Protein AF-A0A7K2NWE1-F1 (afdb_monomer)

Radius of gyration: 25.09 Å; Cα contacts (8 Å, |Δi|>4): 2; chains: 1; bounding box: 62×17×59 Å

Solvent-accessible surface area (backbone atoms only — not comparable to full-atom values): 3242 Å² total; per-residue (Å²): 111,68,67,57,69,58,45,52,60,52,52,50,54,52,48,54,54,50,48,55,60,45,43,54,70,76,56,62,76,79,78,72,78,68,85,76,61,74,79,89,80,80,82,86,79,93,71,134

Secondary structure (DSSP, 8-state):
-HHHHHHHHHHHHHHHHHHHHHHHHHSPPPPPP-TTS--TTSSS----

Foldseek 3Di:
DVVVVVVVVVVVVVVVVVVVVVCCVVPPDPPDPPPPPPCPPDPDPPDD

pLDDT: mean 79.62, std 17.8, range [39.69, 98.0]

Sequence (48 aa):
MILLALLLPVVMMAFLFAADALEDLIFPPPAAPDEDAPAADIARTTSP

Mean predicted aligned error: 13.57 Å

Structure (mmCIF, N/CA/C/O backbone):
data_AF-A0A7K2NWE1-F1
#
_entry.id   AF-A0A7K2NWE1-F1
#
loop_
_atom_site.group_PDB
_atom_site.id
_atom_site.type_symbol
_atom_site.label_atom_id
_atom_site.label_alt_id
_atom_site.label_comp_id
_atom_site.label_asym_id
_atom_site.label_entity_id
_atom_site.label_seq_id
_atom_site.pdbx_PDB_ins_code
_atom_site.Cartn_x
_atom_site.Cartn_y
_atom_site.Cartn_z
_atom_site.occupancy
_atom_site.B_iso_or_equiv
_atom_site.auth_seq_id
_atom_site.auth_comp_id
_atom_site.auth_asym_id
_atom_site.auth_atom_id
_atom_site.pdbx_PDB_model_num
ATOM 1 N N . MET A 1 1 ? 20.035 -2.891 -15.306 1.00 73.75 1 MET A N 1
ATOM 2 C CA . MET A 1 1 ? 19.948 -1.711 -14.413 1.00 73.75 1 MET A CA 1
ATOM 3 C C . MET A 1 1 ? 18.582 -1.033 -14.487 1.00 73.75 1 MET A C 1
ATOM 5 O O . MET A 1 1 ? 17.980 -0.848 -13.443 1.00 73.75 1 MET A O 1
ATOM 9 N N . ILE A 1 2 ? 18.046 -0.750 -15.683 1.00 86.44 2 ILE A N 1
ATOM 10 C CA . ILE A 1 2 ? 16.719 -0.117 -15.853 1.00 86.44 2 ILE A CA 1
ATOM 11 C C . ILE A 1 2 ? 15.565 -0.896 -15.205 1.00 86.44 2 ILE A C 1
ATOM 13 O O . ILE A 1 2 ? 14.677 -0.302 -14.612 1.00 86.44 2 ILE A O 1
ATOM 17 N N . LEU A 1 3 ? 15.630 -2.230 -15.242 1.00 91.50 3 LEU A N 1
ATOM 18 C CA . LEU A 1 3 ? 14.641 -3.107 -14.612 1.00 91.50 3 LEU A CA 1
ATOM 19 C C . LEU A 1 3 ? 14.498 -2.835 -13.110 1.00 91.50 3 LEU A C 1
ATOM 21 O O . LEU A 1 3 ? 13.387 -2.737 -12.615 1.00 91.50 3 LEU A O 1
ATOM 25 N N . LEU A 1 4 ? 15.616 -2.638 -12.404 1.00 90.81 4 LEU A N 1
ATOM 26 C CA . LEU A 1 4 ? 15.611 -2.318 -10.976 1.00 90.81 4 LEU A CA 1
ATOM 27 C C . LEU A 1 4 ? 15.024 -0.925 -10.715 1.00 90.81 4 LEU A C 1
ATOM 29 O O . LEU A 1 4 ? 14.243 -0.754 -9.786 1.00 90.81 4 LEU A O 1
ATOM 33 N N . ALA A 1 5 ? 15.369 0.051 -11.560 1.00 92.44 5 ALA A N 1
ATOM 34 C CA . ALA A 1 5 ? 14.872 1.422 -11.454 1.00 92.44 5 ALA A CA 1
ATOM 35 C C . ALA A 1 5 ? 13.3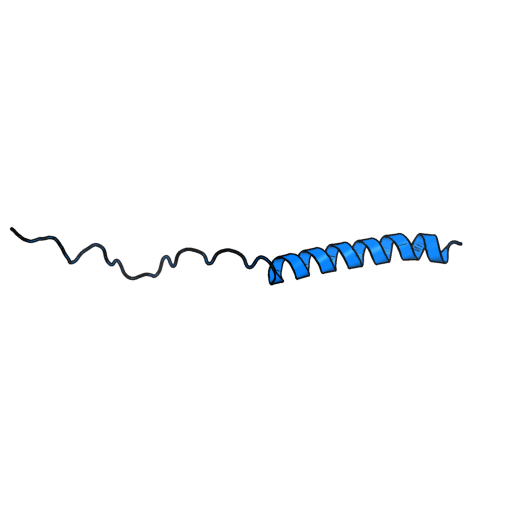56 1.525 -11.693 1.00 92.44 5 ALA A C 1
ATOM 37 O O . ALA A 1 5 ? 12.711 2.396 -11.123 1.00 92.44 5 ALA A O 1
ATOM 38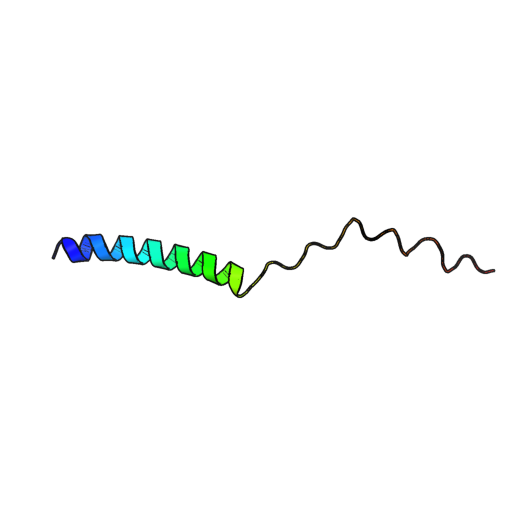 N N . LEU A 1 6 ? 12.791 0.627 -12.503 1.00 93.88 6 LEU A N 1
ATOM 39 C CA . LEU A 1 6 ? 11.346 0.516 -12.719 1.00 93.88 6 LEU A CA 1
ATOM 40 C C . LEU A 1 6 ? 10.661 -0.348 -11.653 1.00 93.88 6 LEU A C 1
ATOM 42 O O . LEU A 1 6 ? 9.523 -0.078 -11.283 1.00 93.88 6 LEU A O 1
ATOM 46 N N . LEU A 1 7 ? 11.347 -1.366 -11.135 1.00 96.38 7 LEU A N 1
ATOM 47 C CA . LEU A 1 7 ? 10.807 -2.259 -10.113 1.00 96.38 7 LEU A CA 1
ATOM 48 C C . LEU A 1 7 ? 10.651 -1.552 -8.762 1.00 96.38 7 LEU A C 1
ATOM 50 O O . LEU A 1 7 ? 9.628 -1.715 -8.105 1.00 96.38 7 LEU A O 1
ATOM 54 N N . LEU A 1 8 ? 11.638 -0.745 -8.363 1.00 95.56 8 LEU A N 1
ATOM 55 C CA . LEU A 1 8 ? 11.641 -0.039 -7.082 1.00 95.56 8 LEU A CA 1
ATOM 56 C C . LEU A 1 8 ? 10.381 0.827 -6.840 1.00 95.56 8 LEU A C 1
ATOM 58 O O . LEU A 1 8 ? 9.757 0.648 -5.794 1.00 95.56 8 LEU A O 1
ATOM 62 N N . PRO A 1 9 ? 9.945 1.713 -7.761 1.00 95.44 9 PRO A N 1
ATOM 63 C CA . PRO A 1 9 ? 8.736 2.511 -7.558 1.00 95.44 9 PRO A CA 1
ATOM 64 C C . PRO A 1 9 ? 7.456 1.666 -7.538 1.00 95.44 9 PRO A C 1
ATOM 66 O O . PRO A 1 9 ? 6.544 1.974 -6.775 1.00 95.44 9 PRO A O 1
ATOM 69 N N . VAL A 1 10 ? 7.384 0.584 -8.323 1.00 97.25 10 VAL A N 1
ATOM 70 C CA . VAL A 1 10 ? 6.214 -0.314 -8.331 1.00 97.25 10 VAL A CA 1
ATOM 71 C C . VAL A 1 10 ? 6.094 -1.058 -7.003 1.00 97.25 10 VAL A C 1
ATOM 73 O O . VAL A 1 10 ? 5.015 -1.095 -6.419 1.00 97.25 10 VAL A O 1
ATOM 76 N N . VAL A 1 11 ? 7.203 -1.603 -6.496 1.00 97.75 11 VAL A N 1
ATOM 77 C CA . VAL A 1 11 ? 7.240 -2.278 -5.190 1.00 97.75 11 VAL A CA 1
ATOM 78 C C . VAL A 1 11 ? 6.890 -1.306 -4.069 1.00 97.75 11 VAL A C 1
ATOM 80 O O . VAL A 1 11 ? 6.123 -1.662 -3.182 1.00 97.75 11 VAL A O 1
ATOM 83 N N . MET A 1 12 ? 7.398 -0.073 -4.123 1.00 97.94 12 MET A N 1
ATOM 84 C CA . MET A 1 12 ? 7.072 0.957 -3.138 1.00 97.94 12 MET A CA 1
ATOM 85 C C . MET A 1 12 ? 5.571 1.274 -3.126 1.00 97.94 12 MET A C 1
ATOM 87 O O . MET A 1 12 ? 4.965 1.273 -2.060 1.00 97.94 12 MET A O 1
ATOM 91 N N . MET A 1 13 ? 4.953 1.481 -4.293 1.00 97.94 13 MET A N 1
ATOM 92 C CA . MET A 1 13 ? 3.508 1.726 -4.379 1.00 97.94 13 MET A CA 1
ATOM 93 C C . MET A 1 13 ? 2.687 0.538 -3.866 1.00 97.94 13 MET A C 1
ATOM 95 O O . MET A 1 13 ? 1.744 0.731 -3.103 1.00 97.94 13 MET A O 1
ATOM 99 N N . ALA A 1 14 ? 3.069 -0.690 -4.231 1.00 98.00 14 ALA A N 1
ATOM 100 C CA . ALA A 1 14 ? 2.404 -1.898 -3.746 1.00 98.00 14 ALA A CA 1
ATOM 101 C C . ALA A 1 14 ? 2.540 -2.065 -2.224 1.00 98.00 14 ALA A C 1
ATOM 103 O O . ALA A 1 14 ? 1.580 -2.451 -1.563 1.00 98.00 14 ALA A O 1
ATOM 104 N N . PHE A 1 15 ? 3.711 -1.751 -1.664 1.00 98.00 15 PHE A N 1
ATOM 105 C CA . PHE A 1 15 ? 3.954 -1.810 -0.226 1.00 98.00 15 PHE A CA 1
ATOM 106 C C . PHE A 1 15 ? 3.097 -0.802 0.541 1.00 98.00 15 PHE A C 1
ATOM 108 O O . PHE A 1 15 ? 2.478 -1.179 1.528 1.00 98.00 15 PHE A O 1
ATOM 115 N N . LEU A 1 16 ? 3.026 0.451 0.080 1.00 96.56 16 LEU A N 1
ATOM 116 C CA . LEU A 1 16 ? 2.208 1.481 0.729 1.00 96.56 16 LEU A CA 1
ATOM 117 C C . LEU A 1 16 ? 0.720 1.118 0.703 1.00 96.56 16 LEU A C 1
ATOM 119 O O . LEU A 1 16 ? 0.050 1.240 1.720 1.00 96.56 16 LEU A O 1
ATOM 123 N N . PHE A 1 17 ? 0.229 0.600 -0.425 1.00 96.38 17 PHE A N 1
ATOM 124 C CA . PHE A 1 17 ? -1.141 0.097 -0.525 1.00 96.38 17 PHE A CA 1
ATOM 125 C C . PHE A 1 17 ? -1.404 -1.084 0.425 1.00 96.38 17 PHE A C 1
ATOM 127 O O . PHE A 1 17 ? -2.436 -1.146 1.083 1.00 96.38 17 PHE A O 1
ATOM 134 N N . ALA A 1 18 ? -0.467 -2.031 0.511 1.00 96.62 18 ALA A N 1
ATOM 135 C CA . ALA A 1 18 ? -0.597 -3.169 1.416 1.00 96.62 18 ALA A CA 1
ATOM 136 C C . ALA A 1 18 ? -0.534 -2.751 2.893 1.00 96.62 18 ALA A C 1
ATOM 138 O O . ALA A 1 18 ? -1.202 -3.368 3.715 1.00 96.62 18 ALA A O 1
ATOM 139 N N . ALA A 1 19 ? 0.263 -1.733 3.226 1.00 95.88 19 ALA A N 1
ATOM 140 C CA . ALA A 1 19 ? 0.346 -1.186 4.574 1.00 95.88 19 ALA A CA 1
ATOM 141 C C . ALA A 1 19 ? -0.976 -0.527 4.989 1.00 95.88 19 ALA A C 1
ATOM 143 O O . ALA A 1 19 ? -1.483 -0.859 6.049 1.00 95.88 19 ALA A O 1
ATOM 144 N N . ASP A 1 20 ? -1.569 0.294 4.121 1.00 92.12 20 ASP A N 1
ATOM 145 C CA . ASP A 1 20 ? -2.890 0.911 4.321 1.00 92.12 20 ASP A CA 1
ATOM 146 C C . ASP A 1 20 ? -3.983 -0.148 4.578 1.00 92.12 20 ASP A C 1
ATOM 148 O O . ASP A 1 20 ? -4.660 -0.133 5.602 1.00 92.12 20 ASP A O 1
ATOM 152 N N . ALA A 1 21 ? -4.055 -1.181 3.731 1.00 92.25 21 ALA A N 1
ATOM 153 C CA . ALA A 1 21 ? -4.999 -2.286 3.925 1.00 92.25 21 ALA A CA 1
ATOM 154 C C . ALA A 1 21 ? -4.727 -3.114 5.200 1.00 92.25 21 ALA A C 1
ATOM 156 O O . ALA A 1 21 ? -5.640 -3.704 5.781 1.00 92.25 21 ALA A O 1
ATOM 157 N N . LEU A 1 22 ? -3.464 -3.211 5.623 1.00 94.88 22 LEU A N 1
ATOM 158 C CA . LEU A 1 22 ? -3.090 -3.880 6.866 1.00 94.88 22 LEU A CA 1
ATOM 159 C C . LEU A 1 22 ? -3.460 -3.030 8.089 1.00 94.88 22 LEU A C 1
ATOM 161 O O . LEU A 1 22 ? -3.854 -3.596 9.108 1.00 94.88 22 LEU A O 1
ATOM 165 N N . GLU A 1 23 ? -3.352 -1.704 7.998 1.00 93.94 23 GLU A N 1
ATOM 166 C CA . GLU A 1 23 ? -3.775 -0.777 9.049 1.00 93.94 23 GLU A CA 1
ATOM 167 C C . GLU A 1 23 ? -5.265 -0.931 9.341 1.00 93.94 23 GLU A C 1
ATOM 169 O O . GLU A 1 23 ? -5.616 -1.099 10.506 1.00 93.94 23 GLU A O 1
ATOM 174 N N . ASP A 1 24 ? -6.111 -1.025 8.316 1.00 89.69 24 ASP A N 1
ATOM 175 C CA . ASP A 1 24 ? -7.547 -1.293 8.483 1.00 89.69 24 ASP A CA 1
ATOM 176 C C . ASP A 1 24 ? -7.832 -2.612 9.223 1.00 89.69 24 ASP A C 1
ATOM 178 O O . ASP A 1 24 ? -8.800 -2.727 9.980 1.00 89.69 24 ASP A O 1
ATOM 182 N N . LEU A 1 25 ? -6.986 -3.628 9.021 1.00 90.19 25 LEU A N 1
ATOM 183 C CA . LEU A 1 25 ? -7.131 -4.926 9.680 1.00 90.19 25 LEU A CA 1
ATOM 184 C C . LEU A 1 25 ? -6.647 -4.905 11.139 1.00 90.19 25 LEU A C 1
ATOM 186 O O . LEU A 1 25 ? -7.228 -5.586 11.986 1.00 90.19 25 LEU A O 1
ATOM 190 N N . ILE A 1 26 ? -5.570 -4.173 11.435 1.00 93.12 26 ILE A N 1
ATOM 191 C CA . ILE A 1 26 ? -4.967 -4.108 12.777 1.00 93.12 26 ILE A CA 1
ATOM 192 C C . ILE A 1 26 ? -5.672 -3.067 13.657 1.00 93.12 26 ILE A C 1
ATOM 194 O O . ILE A 1 26 ? -5.801 -3.262 14.868 1.00 93.12 26 ILE A O 1
ATOM 198 N N . PHE A 1 27 ? -6.146 -1.981 13.055 1.00 91.25 27 PHE A N 1
ATOM 199 C CA . PHE A 1 27 ? -6.777 -0.843 13.709 1.00 91.25 27 PHE A CA 1
ATOM 200 C C . PHE A 1 27 ? -8.167 -0.616 13.116 1.00 91.25 27 PHE A C 1
ATOM 202 O O . PHE A 1 27 ? -8.390 0.378 12.424 1.00 91.25 27 PHE A O 1
ATOM 209 N N . PRO A 1 28 ? -9.123 -1.523 13.390 1.00 83.88 28 PRO A N 1
ATOM 210 C CA . PRO A 1 28 ? -10.480 -1.332 12.919 1.00 83.88 28 PRO A CA 1
ATOM 211 C C . PRO A 1 28 ? -11.004 0.017 13.432 1.00 83.88 28 PRO A C 1
ATOM 213 O O . PRO A 1 28 ? -10.806 0.340 14.614 1.00 83.88 28 PRO A O 1
ATOM 216 N N . PRO A 1 29 ? -11.656 0.817 12.571 1.00 81.12 29 PRO A N 1
ATOM 217 C CA . PRO A 1 29 ? -12.198 2.097 12.984 1.00 81.12 29 PRO A CA 1
ATOM 218 C C . PRO A 1 29 ? -13.167 1.881 14.154 1.00 81.12 29 PRO A C 1
ATOM 220 O O . PRO A 1 29 ? -13.914 0.894 14.161 1.00 81.12 29 PRO A O 1
ATOM 223 N N . PRO A 1 30 ? -13.154 2.769 15.164 1.00 79.06 30 PRO A N 1
ATOM 224 C CA . PRO A 1 30 ? -14.083 2.658 16.276 1.00 79.06 30 PRO A CA 1
ATOM 225 C C . PRO A 1 30 ? -15.504 2.665 15.717 1.00 79.06 30 PRO A C 1
ATOM 227 O O . PRO A 1 30 ? -15.843 3.521 14.897 1.00 79.06 30 PRO A O 1
ATOM 230 N N . ALA A 1 31 ? -16.318 1.694 16.139 1.00 73.56 31 ALA A N 1
ATOM 231 C CA . ALA A 1 31 ? -17.724 1.652 15.764 1.00 73.56 31 ALA A CA 1
ATOM 232 C C . ALA A 1 31 ? -18.350 3.011 16.100 1.00 73.56 31 ALA A C 1
ATOM 234 O O . ALA A 1 31 ? -18.203 3.502 17.224 1.00 73.56 31 ALA A O 1
ATOM 235 N N . ALA A 1 32 ? -18.978 3.645 15.106 1.00 74.69 32 ALA A N 1
ATOM 236 C CA . ALA A 1 32 ? -19.725 4.871 15.334 1.00 74.69 32 ALA A CA 1
ATOM 237 C C . ALA A 1 32 ? -20.738 4.612 16.462 1.00 74.69 32 ALA A C 1
ATOM 239 O O . ALA A 1 32 ? -21.298 3.513 16.507 1.00 74.69 32 ALA A O 1
ATOM 240 N N . PRO A 1 33 ? -20.953 5.563 17.390 1.00 67.94 33 PRO A N 1
ATOM 241 C CA . PRO A 1 33 ? -21.975 5.397 18.410 1.00 67.94 33 PRO A CA 1
ATOM 242 C C . PRO A 1 33 ? -23.299 5.107 17.711 1.00 67.94 33 PRO A C 1
ATOM 244 O O . PRO A 1 33 ? -23.676 5.848 16.805 1.00 67.94 33 PRO A O 1
ATOM 247 N N . ASP A 1 34 ? -23.968 4.026 18.107 1.00 66.12 34 ASP A N 1
ATOM 248 C CA . ASP A 1 34 ? -25.289 3.686 17.594 1.00 66.12 34 ASP A CA 1
ATOM 249 C C . ASP A 1 34 ? -26.245 4.849 17.913 1.00 66.12 34 ASP A C 1
ATOM 251 O O . ASP A 1 34 ? -26.768 4.950 19.024 1.00 66.12 34 ASP A O 1
ATOM 255 N N . GLU A 1 35 ? -26.490 5.740 16.948 1.00 62.69 35 GLU A N 1
ATOM 256 C CA . GLU A 1 35 ? -27.539 6.767 17.054 1.00 62.69 35 GLU A CA 1
ATOM 257 C C . GLU A 1 35 ? -28.949 6.137 17.103 1.00 62.69 35 GLU A C 1
ATOM 259 O O . GLU A 1 35 ? -29.927 6.826 17.382 1.00 62.69 35 GLU A O 1
ATOM 264 N N . ASP A 1 36 ? -29.044 4.813 16.924 1.00 59.47 36 ASP A N 1
ATOM 265 C CA . ASP A 1 36 ? -30.264 4.010 17.030 1.00 59.47 36 ASP A CA 1
ATOM 266 C C . ASP A 1 36 ? -30.408 3.247 18.362 1.00 59.47 36 ASP A C 1
ATOM 268 O O . ASP A 1 36 ? -31.317 2.423 18.508 1.00 59.47 36 ASP A O 1
ATOM 272 N N . ALA A 1 37 ? -29.566 3.504 19.373 1.00 55.41 37 ALA A N 1
ATOM 273 C CA . ALA A 1 37 ? -29.865 3.026 20.722 1.00 55.41 37 ALA A CA 1
ATOM 274 C C . ALA A 1 37 ? -31.174 3.698 21.195 1.00 55.41 37 ALA A C 1
ATOM 276 O O . ALA A 1 37 ? -31.204 4.921 21.368 1.00 55.41 37 ALA A O 1
ATOM 277 N N . PRO A 1 38 ? -32.279 2.948 21.398 1.00 50.22 38 PRO A N 1
ATOM 278 C CA . PRO A 1 38 ? -33.561 3.549 21.724 1.00 50.22 38 PRO A CA 1
ATOM 279 C C . PRO A 1 38 ? -33.402 4.270 23.052 1.00 50.22 38 PRO A C 1
ATOM 281 O O . PRO A 1 38 ? -33.000 3.642 24.030 1.00 50.22 38 PRO A O 1
ATOM 284 N N . ALA A 1 39 ? -33.687 5.575 23.048 1.00 55.41 39 ALA A N 1
ATOM 285 C CA . ALA A 1 39 ? -33.591 6.497 24.171 1.00 55.41 39 ALA A CA 1
ATOM 286 C C . ALA A 1 39 ? -33.829 5.803 25.523 1.00 55.41 39 ALA A C 1
ATOM 288 O O . ALA A 1 39 ? -34.954 5.710 26.017 1.00 55.41 39 ALA A O 1
ATOM 289 N N . ALA A 1 40 ? -32.749 5.341 26.154 1.00 53.53 40 ALA A N 1
ATOM 290 C CA . ALA A 1 40 ? -32.786 4.748 27.485 1.00 53.53 40 ALA A CA 1
ATOM 291 C C . ALA A 1 40 ? -32.942 5.827 28.577 1.00 53.53 40 ALA A C 1
ATOM 293 O O . ALA A 1 40 ? -32.716 5.549 29.753 1.00 53.53 40 ALA A O 1
ATOM 294 N N . ASP A 1 41 ? -33.335 7.047 28.188 1.00 54.62 41 ASP A N 1
ATOM 295 C CA . ASP A 1 41 ? -33.232 8.262 28.994 1.00 54.62 41 ASP A CA 1
ATOM 296 C C . ASP A 1 41 ? -34.577 8.956 29.281 1.00 54.62 41 ASP A C 1
ATOM 298 O O . ASP A 1 41 ? -34.604 10.085 29.750 1.00 54.62 41 ASP A O 1
ATOM 302 N N . ILE A 1 42 ? -35.727 8.308 29.040 1.00 56.38 42 ILE A N 1
ATOM 303 C CA . ILE A 1 42 ? -37.038 8.957 29.294 1.00 56.38 42 ILE A CA 1
ATOM 304 C C . ILE A 1 42 ? -37.954 8.218 30.282 1.00 56.38 42 ILE A C 1
ATOM 306 O O . ILE A 1 42 ? -39.084 8.646 30.492 1.00 56.38 42 ILE A O 1
ATOM 310 N N . ALA A 1 43 ? -37.508 7.134 30.933 1.00 55.19 43 ALA A N 1
ATOM 311 C CA . ALA A 1 43 ? -38.429 6.282 31.705 1.00 55.19 43 ALA A CA 1
ATOM 312 C C . ALA A 1 43 ? -38.081 5.991 33.179 1.00 55.19 43 ALA A C 1
ATOM 314 O O . ALA A 1 43 ? -38.815 5.213 33.788 1.00 55.19 43 ALA A O 1
ATOM 315 N N . ARG A 1 44 ? -37.018 6.547 33.797 1.00 56.62 44 ARG A N 1
ATOM 316 C CA . ARG A 1 44 ? -36.634 6.106 35.166 1.00 56.62 44 ARG A CA 1
ATOM 317 C C . ARG A 1 44 ? -36.719 7.103 36.326 1.00 56.62 44 ARG A C 1
ATOM 319 O O . ARG A 1 44 ? -36.775 6.626 37.453 1.00 56.62 44 ARG A O 1
ATOM 326 N N . THR A 1 45 ? -36.828 8.419 36.158 1.00 52.62 45 THR A N 1
ATOM 327 C CA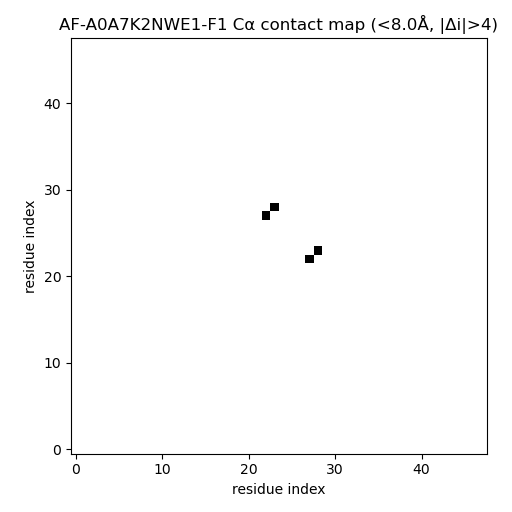 . THR A 1 45 ? -36.969 9.291 37.351 1.00 52.62 45 THR A CA 1
ATOM 328 C C . THR A 1 45 ? -37.980 10.417 37.180 1.00 52.62 45 THR A C 1
ATOM 330 O O . THR A 1 45 ? -37.714 11.566 37.506 1.00 52.62 45 THR A O 1
ATOM 333 N N . THR A 1 46 ? -39.187 10.072 36.730 1.00 61.56 46 THR A N 1
ATOM 334 C CA . THR A 1 46 ? -40.4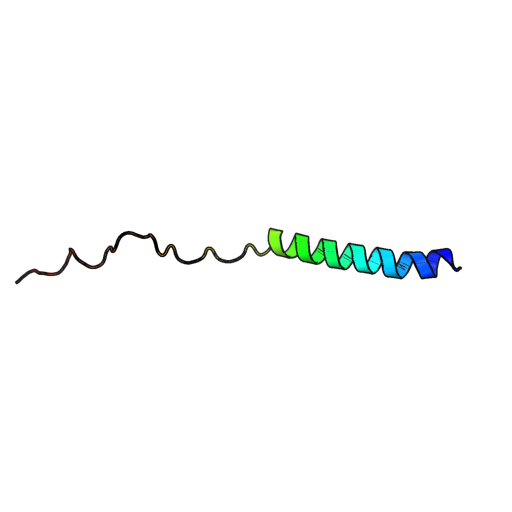01 10.665 37.305 1.00 61.56 46 THR A CA 1
ATOM 335 C C . THR A 1 46 ? -40.801 9.793 38.498 1.00 61.56 46 THR A C 1
ATOM 337 O O . THR A 1 46 ? -41.503 8.797 38.335 1.00 61.56 46 THR A O 1
ATOM 340 N N . SER A 1 47 ? -40.296 10.094 39.690 1.00 39.69 47 SER A N 1
ATOM 341 C CA . SER A 1 47 ? -40.814 9.530 40.943 1.00 39.69 47 SER A CA 1
ATOM 342 C C . SER A 1 47 ? -40.663 10.597 42.035 1.00 39.69 47 SER A C 1
ATOM 344 O O . SER A 1 47 ? -39.678 11.333 41.981 1.00 39.69 47 SER A O 1
ATOM 346 N N . PRO A 1 48 ? -41.672 10.735 42.911 1.00 55.94 48 PRO A N 1
ATOM 347 C CA . PRO A 1 48 ? -42.240 11.995 43.408 1.00 55.94 48 PRO A CA 1
ATOM 348 C C . PRO A 1 48 ? -41.362 12.808 44.362 1.00 55.94 48 PRO A C 1
ATOM 350 O O . PRO A 1 48 ? -40.517 12.211 45.064 1.00 55.94 48 PRO A O 1
#

=== Feature glossary ===
Feature key, reading from the visual/contextual features back to the raw sequence:

Rendered structure images. Six rendered views 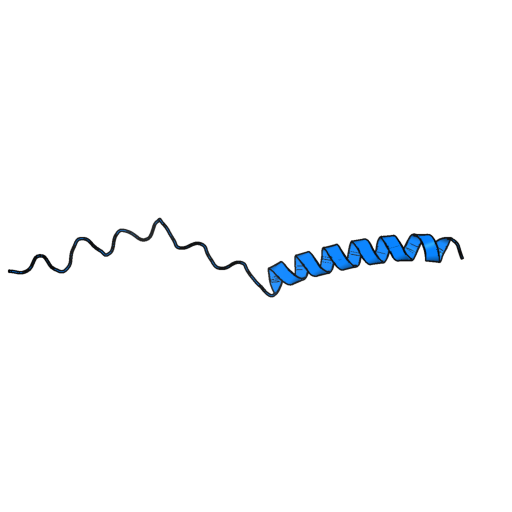show the 3D structure from the faces of a cube — i.e. along ±x, ±y, ±z. Rendering re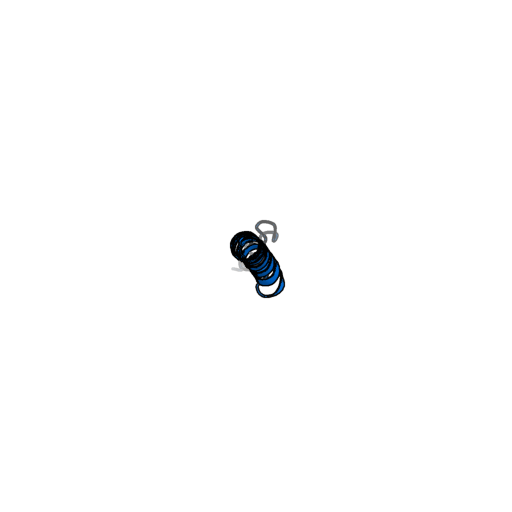presentation is drawn randomly per protein from cartoon (secondary-structure ribbons), sticks (backbone bonds), or molecular surface; coloring is either N→C rainbow (blue at the N-terminus through red at the C-terminus) or one color per chain.

Contact-map, Ramachandran, and PAE plots. The contact map is a binary N×N matrix image: pixel (i, j) is dark where Cα_i and Cα_j are within 8 Å and |i−j|>4. Because the |i−j|>4 filter removes local helical contacts, off-diagonal stripes parallel to the main diagonal indicate parallel β-sheets; stripes perpendicular to it indicate antiparallel β-sheets. The Ramachandran plot scatters every residue's (φ, ψ) pair against the sterically allowed regions. The PAE heatmap renders the predicted-aligned-error matrix.

InterPro / GO / CATH / organism. Database cross-references. InterPro integrates a dozen domain/family signature databases into unified entries with residue-range hits. GO terms attach function/process/location labels with evidence codes. CATH codes position the fold in a four-level structural taxonomy. Organism is the NCBI-taxonomy species name.

Nearest PDB structures. The Foldseek neighbor list gives the closest experimentally determined structures in the PDB, ranked by structural alignment. TM-score near 1 means near-identical fold; near 0.3 means only rough topology match. This is how one finds what a novel AlphaFold prediction most resembles in the solved-structure universe.

Predicted aligned error. PAE(i, j) answers: if I align the predicted and true structures on residue i, how far off (in Å) do I expect residue j to be? A block-diagonal PAE matrix with low values on the blocks and high values off-diagonal is t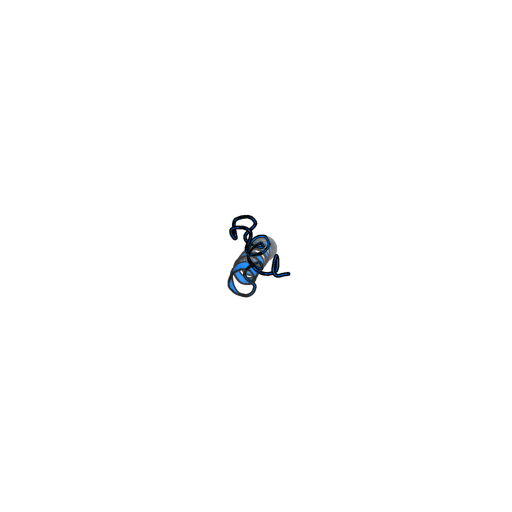he signature of a multi-domain protein with confidently predicted domains but uncertain inter-domain orientation.

Solvent-accessible surface area. Accessible surface area quantifies burial. A residue with SASA near zero is packed into the hydrophobic core; one with SASA >100 Å² sits on the surface. Computed here via the Shrake–Rupley numerical algorithm with a 1.4 Å probe.

B-factor. B-factor (Debye–Waller factor) reflects atomic displacement in the crystal lattice. It is an experimental observable (units Å²), not a prediction; low values mean the atom is pinned down, high values mean it moves or is heterogeneous across the crystal.

pLDDT. For AlphaFold models, the B-factor field carries pLDDT — the model's own estimate of local accuracy on a 0–100 scale. Regions with pLDDT<50 should be treated as essentially unmodeled; they often correspond to intrinsically disordered segments.

Backbone torsions (φ/ψ). φ (phi) and ψ (psi) are the two rotatable backbone dihedrals p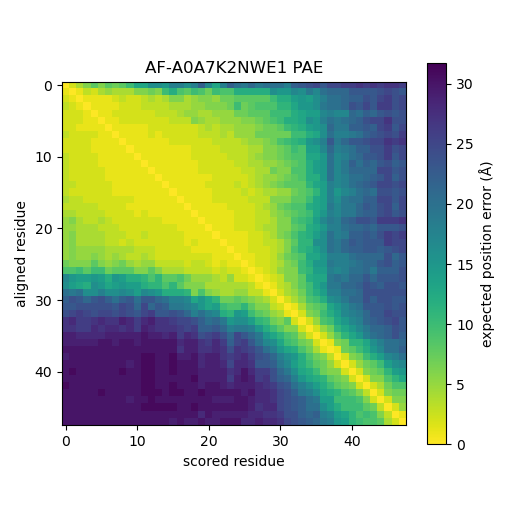er residue: φ is the C(i-1)–N–Cα–C torsion, ψ is the N–Cα–C–N(i+1) torsion, both in degrees on (−180°, 180°]. α-helical residues cluster near (−60°, −45°); β-strand residues near (−120°, +130°). A Ramachandran plot is simply a scatter of (φ, ψ) for every residue.

Radius of gyration, Cα contacts, bounding box. Radius of gyration (Rg) is the root-mean-square distance of Cα atoms from their centroid — a single number for overall size and compactness. A globular domain of N residues has Rg ≈ 2.2·N^0.38 Å; an extended or disordered chain has a much larger Rg. The Cα contact count is the number of residue pairs whose Cα atoms are within 8 Å and are more than four po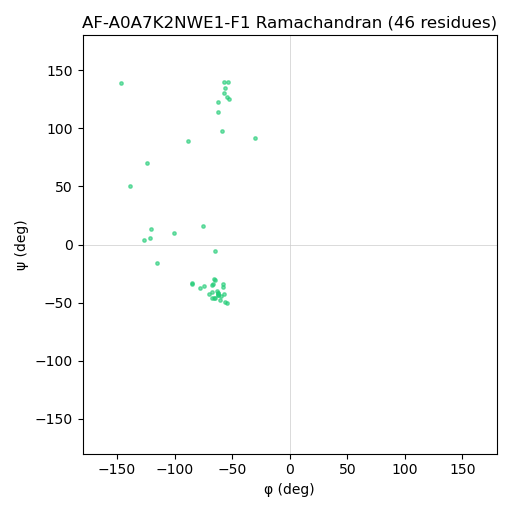sitions apart in sequence — a standard proxy for tertiary packing density. The bounding box is the smallest axis-aligned box enclosing all Cα atoms.

Secondary structure (3-state, P-SEA). Three-state secondary structure (P-SEA) collapses the eight DSSP classes into helix (a), strand (b), and coil (c). P-SEA assigns these from Cα geometry alone — distances and angles — without requiring backbone oxygens, so it works on any Cα trace.

Secondary structure (8-state, DSSP). DSSP 8-state secondary structure assigns each residue one of H (α-helix), G (3₁₀-helix), I (π-helix), E (extended β-strand), B (isolated β-bridge), T (hydrogen-bonded turn), S (bend), or '-' (coil). The assignment is computed from backbone hydrogen-bond geometry via the Kabsch–Sander algorithm.

Foldseek 3Di. A 3Di character summarizes, for each residue, the relative orientation of the Cα frame of its nearest spatial neighbor. Because it encodes fold topology rather than chemistry, 3Di alignments detect remote structural similarity that sequence alignment misses.

mmCIF coordinates. The mmCIF block holds the 3D Cartesian coordinates of each backbone atom (N, Cα, C, O) in ångströms. mmCIF is the PDB's canonical archive format — a tagged-loop text representation of the atomic model.

Sequence. Sequence gives the chain of amino acids in standard one-letter code (A=alanine, C=cysteine, …, Y=tyrosine), read N→C. It is the only feature that is directly encoded by the gene; all structural features are derived from the folded form of this sequence.